Protein AF-A0AAP0L8D8-F1 (afdb_monomer)

Solvent-accessible surface area (backbone atoms only — not comparable to full-atom values): 9152 Å² total; per-residue (Å²): 104,20,65,44,77,58,98,81,60,57,91,77,81,77,56,68,76,54,59,73,67,47,58,79,41,67,79,49,91,89,56,55,64,49,60,47,52,54,52,41,50,57,63,54,66,74,58,81,68,93,60,68,53,74,54,59,51,51,52,69,52,47,64,68,25,35,30,76,73,48,41,55,52,51,72,73,45,58,70,53,70,27,75,48,51,65,53,50,55,51,55,50,42,65,69,66,56,36,74,65,56,49,50,52,44,42,51,50,55,66,66,51,67,76,50,99,91,45,50,75,67,55,40,50,55,51,48,54,47,47,48,65,59,35,80,86,59,82,70,52,74,67,54,58,52,55,42,51,57,81,81,110

Secondary structure (DSSP, 8-state):
--B---TT-------HHHHTTSPPB---TT--HHHHHHHHHHHHHT---SSS-HHHHHHHHHHHHB-THHHHHHHHSPTT-B-SHHHHHHHHHHHHS-HHHHHHHHHHHHT----TT--HHHHHHHHHHHHHH-GGG---HHHHHHHHHTT-

Radius of gyration: 18.48 Å; Cα contacts (8 Å, |Δi|>4): 140; chains: 1; bounding box: 46×31×54 Å

InterPro domains:
  IPR005162 Retrotransposon-derived protein PEG10, N-terminal capsid-l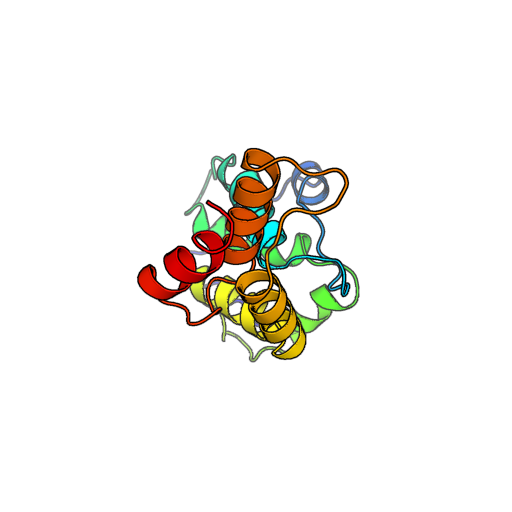ike domain [PF03732] (60-144)

Mean predicted aligned error: 6.06 Å

Organism: NCBI:txid152367

Foldseek 3Di:
DQEDDPDQLDPDDDDPVLLVVQAADELDPPDQLLVSVVSRLVSLVPDDDPGDDSFSVSVVSVLSNYDDVRNVVSVVHDHPNHHTSVSVSVVSCPVRVDPVVLVVLLCCLQQQDADPPGDLVRSVVVNVVSCSSHVVNPDDPVSSVVSSVVHD

Structure (mmCIF, N/CA/C/O backbone):
data_AF-A0AAP0L8D8-F1
#
_entry.id   AF-A0AAP0L8D8-F1
#
loop_
_atom_site.group_PDB
_atom_site.id
_atom_site.type_symbol
_atom_site.label_atom_id
_atom_site.label_alt_id
_atom_site.label_comp_id
_atom_site.label_asym_id
_atom_site.label_entity_id
_atom_site.label_seq_id
_atom_site.pdbx_PDB_ins_code
_atom_site.Cartn_x
_atom_site.Cartn_y
_atom_site.Cartn_z
_atom_site.occupancy
_atom_site.B_iso_or_equiv
_atom_site.auth_seq_id
_atom_site.auth_comp_id
_atom_site.auth_asym_id
_atom_site.auth_atom_id
_atom_site.pdbx_PDB_model_num
ATOM 1 N N . MET A 1 1 ? -15.969 -10.857 13.676 1.00 79.62 1 MET A N 1
ATOM 2 C CA . MET A 1 1 ? -15.405 -9.852 12.741 1.00 79.62 1 MET A CA 1
ATOM 3 C C . MET A 1 1 ? -13.897 -9.840 12.946 1.00 79.62 1 MET A C 1
ATOM 5 O O . MET A 1 1 ? -13.482 -10.041 14.077 1.00 79.62 1 MET A O 1
ATOM 9 N N . CYS A 1 2 ? -13.087 -9.682 11.895 1.00 86.25 2 CYS A N 1
ATOM 10 C CA . CYS A 1 2 ? -11.620 -9.740 12.009 1.00 86.25 2 CYS A CA 1
ATOM 11 C C . CYS A 1 2 ? -11.002 -8.516 12.701 1.00 86.25 2 CYS A C 1
ATOM 13 O O . CYS A 1 2 ? -9.936 -8.613 13.300 1.00 86.25 2 CYS A O 1
ATOM 15 N N . ILE A 1 3 ? -11.686 -7.369 12.638 1.00 85.62 3 ILE A N 1
ATOM 16 C CA . ILE A 1 3 ? -11.276 -6.146 13.325 1.00 85.62 3 ILE A CA 1
ATOM 17 C C . ILE A 1 3 ? -11.755 -6.199 14.772 1.00 85.62 3 ILE A C 1
ATOM 19 O O . ILE A 1 3 ? -12.964 -6.187 15.023 1.00 85.62 3 ILE A O 1
ATOM 23 N N . ALA A 1 4 ? -10.806 -6.183 15.703 1.00 83.94 4 ALA A N 1
ATOM 24 C CA . ALA A 1 4 ? -11.085 -6.051 17.120 1.00 83.94 4 ALA A CA 1
ATOM 25 C C . ALA A 1 4 ? -11.317 -4.575 17.470 1.00 83.94 4 ALA A C 1
ATOM 27 O O . ALA A 1 4 ? -10.421 -3.733 17.360 1.00 83.94 4 ALA A O 1
ATOM 28 N N . TYR A 1 5 ? -12.521 -4.254 17.934 1.00 76.81 5 TYR A N 1
ATOM 29 C CA . TYR A 1 5 ? -12.823 -2.957 18.532 1.00 76.81 5 TYR A CA 1
ATOM 30 C C . TYR A 1 5 ? -12.689 -3.089 20.051 1.00 76.81 5 TYR A C 1
ATOM 32 O O . TYR A 1 5 ? -13.619 -3.523 20.725 1.00 76.81 5 TYR A O 1
ATOM 40 N N . SER A 1 6 ? -11.511 -2.774 20.594 1.00 66.81 6 SER A N 1
ATOM 41 C CA . SER A 1 6 ? -11.270 -2.818 22.041 1.00 66.81 6 SER A CA 1
ATOM 42 C C . SER A 1 6 ? -12.153 -1.821 22.808 1.00 66.81 6 SER A C 1
ATOM 44 O O . SER A 1 6 ? -12.669 -0.849 22.245 1.00 66.81 6 SER A O 1
ATOM 46 N N . ASN A 1 7 ? -12.315 -2.038 24.120 1.00 52.12 7 ASN A N 1
ATOM 47 C CA . ASN A 1 7 ? -12.972 -1.079 25.012 1.00 52.12 7 ASN A CA 1
ATOM 48 C C . ASN A 1 7 ? -12.255 0.281 24.918 1.00 52.12 7 ASN A C 1
ATOM 50 O O . ASN A 1 7 ? -11.097 0.401 25.308 1.00 52.12 7 ASN A O 1
ATOM 54 N N . GLY A 1 8 ? -12.935 1.288 24.362 1.00 57.19 8 GLY A N 1
ATOM 55 C CA . GLY A 1 8 ? -12.352 2.594 24.027 1.00 57.19 8 GLY A CA 1
ATOM 56 C C . GLY A 1 8 ? -12.410 2.949 22.538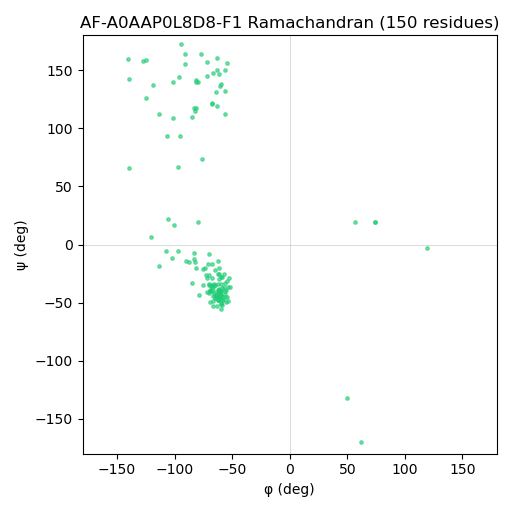 1.00 57.19 8 GLY A C 1
ATOM 57 O O . GLY A 1 8 ? -12.024 4.056 22.166 1.00 57.19 8 GLY A O 1
ATOM 58 N N . PHE A 1 9 ? -12.910 2.055 21.678 1.00 63.09 9 PHE A N 1
ATOM 59 C CA . PHE A 1 9 ? -13.196 2.402 20.289 1.00 63.09 9 PHE A CA 1
ATOM 60 C C . PHE A 1 9 ? -14.369 3.400 20.223 1.00 63.09 9 PHE A C 1
ATOM 62 O O . PHE A 1 9 ? -15.463 3.084 20.702 1.00 63.09 9 PHE A O 1
ATOM 69 N N . PRO A 1 10 ? -14.186 4.595 19.639 1.00 64.56 10 PRO A N 1
ATOM 70 C CA . PRO A 1 10 ? -15.230 5.612 19.649 1.00 64.56 10 PRO A CA 1
ATOM 71 C C . PRO A 1 10 ? -16.498 5.190 18.913 1.00 64.56 10 PRO A C 1
ATOM 73 O O . PRO A 1 10 ? -16.461 4.484 17.892 1.00 64.56 10 PRO A O 1
ATOM 76 N N . LYS A 1 11 ? -17.639 5.724 19.358 1.00 65.56 11 LYS A N 1
ATOM 77 C CA . LYS A 1 11 ? -18.894 5.637 18.606 1.00 65.56 11 LYS A CA 1
ATOM 78 C C . LYS A 1 11 ? -18.862 6.639 17.453 1.00 65.56 11 LYS A C 1
ATOM 80 O O . LYS A 1 11 ? -19.524 7.666 17.456 1.00 65.56 11 LYS A O 1
ATOM 85 N N . PHE A 1 12 ? -18.085 6.320 16.421 1.00 66.88 12 PHE A N 1
ATOM 86 C CA . PHE A 1 12 ? -18.089 7.108 15.193 1.00 66.88 12 PHE A CA 1
ATOM 87 C C . PHE A 1 12 ? -19.428 6.966 14.469 1.00 66.88 12 PHE A C 1
ATOM 89 O O . PHE A 1 12 ? -19.767 5.855 14.045 1.00 66.88 12 PHE A O 1
ATOM 96 N N . GLU A 1 13 ? -20.119 8.081 14.253 1.00 66.62 13 GLU A N 1
ATOM 97 C CA . GLU A 1 13 ? -21.180 8.192 13.254 1.00 66.62 13 GLU A CA 1
ATOM 98 C C . GLU A 1 13 ? -20.564 8.515 11.890 1.00 66.62 13 GLU A C 1
ATOM 100 O O . GLU A 1 13 ? -20.047 9.611 11.649 1.00 66.62 13 GLU A O 1
ATOM 105 N N . LEU A 1 14 ? -20.604 7.545 10.978 1.00 69.88 14 LEU A N 1
ATOM 106 C CA . LEU A 1 14 ? -20.194 7.760 9.596 1.00 69.88 14 LEU A CA 1
ATOM 107 C C . LEU A 1 14 ? -21.354 8.389 8.830 1.00 69.88 14 LEU A C 1
ATOM 109 O O . LEU A 1 14 ? -22.391 7.763 8.629 1.00 69.88 14 LEU A O 1
ATOM 113 N N . ARG A 1 15 ? -21.177 9.631 8.372 1.00 70.88 15 ARG A N 1
ATOM 114 C CA . ARG A 1 15 ? -22.137 10.261 7.457 1.00 70.88 15 ARG A CA 1
ATOM 115 C C . ARG A 1 15 ? -22.149 9.481 6.141 1.00 70.88 15 ARG A C 1
ATOM 117 O O . ARG A 1 15 ? -21.080 9.247 5.577 1.00 70.88 15 ARG A O 1
ATOM 124 N N . SER A 1 16 ? -23.326 9.126 5.618 1.00 69.06 16 SER A N 1
ATOM 125 C CA . SER A 1 16 ? -23.428 8.314 4.389 1.00 69.06 16 SER A CA 1
ATOM 126 C C . SER A 1 16 ? -22.666 8.935 3.208 1.00 69.06 16 SER A C 1
ATOM 128 O O . SER A 1 16 ? -21.922 8.236 2.521 1.00 69.06 16 SER A O 1
ATOM 130 N N . GLY A 1 17 ? -22.717 10.265 3.064 1.00 71.94 17 GLY A N 1
ATOM 131 C CA . GLY A 1 17 ? -21.980 11.010 2.035 1.00 71.94 17 GLY A CA 1
ATOM 132 C C . GLY A 1 17 ? -20.450 10.892 2.113 1.00 71.94 17 GLY A C 1
ATOM 133 O O . GLY A 1 17 ? -19.761 11.129 1.123 1.00 71.94 17 GLY A O 1
ATOM 134 N N . PHE A 1 18 ? -19.892 10.508 3.266 1.00 76.00 18 PHE A N 1
ATOM 135 C CA . PHE A 1 18 ? -18.463 10.221 3.387 1.00 76.00 18 PHE A CA 1
ATOM 136 C C . PHE A 1 18 ? -18.123 8.838 2.829 1.00 76.00 18 PHE A C 1
ATOM 138 O O . PHE A 1 18 ? -17.160 8.700 2.079 1.00 76.00 18 PHE A O 1
ATOM 145 N N . THR A 1 19 ? -18.939 7.827 3.141 1.00 76.56 19 THR A N 1
ATOM 146 C CA . THR A 1 19 ? -18.724 6.459 2.640 1.00 76.56 19 THR A CA 1
ATOM 147 C C . THR A 1 19 ? -18.814 6.384 1.116 1.00 76.56 19 THR A C 1
ATOM 149 O O . THR A 1 19 ? -18.027 5.671 0.501 1.00 76.56 19 THR A O 1
ATOM 152 N N . SER A 1 20 ? -19.678 7.191 0.489 1.00 80.06 20 SER A N 1
ATOM 153 C CA . SER A 1 20 ? -19.755 7.320 -0.973 1.00 80.06 20 SER A CA 1
ATOM 154 C C . SER A 1 20 ? -18.567 8.060 -1.595 1.00 80.06 20 SER A C 1
ATOM 156 O O . SER A 1 20 ? -18.371 7.994 -2.803 1.00 80.06 20 SER A O 1
ATOM 158 N N . ALA A 1 21 ? -17.791 8.795 -0.795 1.00 86.00 21 ALA A N 1
ATOM 159 C CA . ALA A 1 21 ? -16.647 9.573 -1.258 1.00 86.00 21 ALA A CA 1
ATOM 160 C C . ALA A 1 21 ? -15.305 8.838 -1.090 1.00 86.00 21 ALA A C 1
ATOM 162 O O . ALA A 1 21 ? -14.268 9.370 -1.507 1.00 86.00 21 ALA A O 1
ATOM 163 N N . LEU A 1 22 ? -15.305 7.664 -0.452 1.00 91.69 22 LEU A N 1
ATOM 164 C CA . LEU A 1 22 ? -14.135 6.796 -0.358 1.00 91.69 22 LEU A CA 1
ATOM 165 C C . LEU A 1 22 ? -13.769 6.255 -1.748 1.00 91.69 22 LEU A C 1
ATOM 167 O O . LEU A 1 22 ? -14.651 6.046 -2.582 1.00 91.69 22 LEU A O 1
ATOM 171 N N . PRO A 1 23 ? -12.474 6.020 -2.025 1.00 94.81 23 PRO A N 1
ATOM 172 C CA . PRO A 1 23 ? -12.113 5.237 -3.195 1.00 94.81 23 PRO A CA 1
ATOM 173 C C . PRO A 1 23 ? -12.692 3.827 -3.062 1.00 94.81 23 PRO A C 1
ATOM 175 O O . PRO A 1 23 ? -12.744 3.278 -1.964 1.00 94.81 23 PRO A O 1
ATOM 178 N N . ASN A 1 24 ? -13.072 3.242 -4.192 1.00 95.94 24 ASN A N 1
ATOM 179 C CA . ASN A 1 24 ? -13.484 1.848 -4.263 1.00 95.94 24 ASN A CA 1
ATOM 180 C C . ASN A 1 24 ? -12.300 0.984 -4.697 1.00 95.94 24 ASN A C 1
ATOM 182 O O . ASN A 1 24 ? -11.509 1.411 -5.542 1.00 95.94 24 ASN A O 1
ATOM 186 N N . PHE A 1 25 ? -12.219 -0.223 -4.151 1.00 96.75 25 PHE A N 1
ATOM 187 C CA . PHE A 1 25 ? -11.319 -1.273 -4.605 1.00 96.75 25 PHE A CA 1
ATOM 188 C C . PHE A 1 25 ? -12.127 -2.525 -4.924 1.00 96.75 25 PHE A C 1
ATOM 190 O O . PHE A 1 25 ? -12.895 -2.990 -4.083 1.00 96.75 25 PHE A O 1
ATOM 197 N N . TYR A 1 26 ? -11.966 -3.047 -6.137 1.00 95.25 26 TYR A N 1
ATOM 198 C CA . TYR A 1 26 ? -12.706 -4.211 -6.630 1.00 95.25 26 TYR A CA 1
ATOM 199 C C . TYR A 1 26 ? -11.835 -5.471 -6.730 1.00 95.25 26 TYR A C 1
ATOM 201 O O . TYR A 1 26 ? -12.350 -6.540 -7.044 1.00 95.25 26 TYR A O 1
ATOM 209 N N . GLY A 1 27 ? -10.526 -5.365 -6.477 1.00 92.50 27 GLY A N 1
ATOM 210 C CA . GLY A 1 27 ? -9.587 -6.486 -6.555 1.00 92.50 27 GLY A CA 1
ATOM 211 C C . GLY A 1 27 ? -9.245 -6.916 -7.980 1.00 92.50 27 GLY A C 1
ATOM 212 O O . GLY A 1 27 ? -8.766 -8.028 -8.182 1.00 92.50 27 GLY A O 1
ATOM 213 N N . LYS A 1 28 ? -9.476 -6.064 -8.984 1.00 91.31 28 LYS A N 1
ATOM 214 C CA . LYS A 1 28 ? -9.220 -6.397 -10.392 1.00 91.31 28 LYS A CA 1
ATOM 215 C C . LYS A 1 28 ? -7.718 -6.452 -10.695 1.00 91.31 28 LYS A C 1
ATOM 217 O O . LYS A 1 28 ? -6.888 -5.812 -10.040 1.00 91.31 28 LYS A O 1
ATOM 222 N N . ASP A 1 29 ? -7.348 -7.176 -11.749 1.00 86.25 29 ASP A N 1
ATOM 223 C CA . ASP A 1 29 ? -5.944 -7.314 -12.167 1.00 86.25 29 ASP A CA 1
ATOM 224 C C . ASP A 1 29 ? -5.283 -5.976 -12.519 1.00 86.25 29 ASP A C 1
ATOM 226 O O . ASP A 1 29 ? -4.102 -5.775 -12.239 1.00 86.25 29 ASP A O 1
ATOM 230 N N . ASN A 1 30 ? -6.055 -5.048 -13.087 1.00 88.44 30 ASN A N 1
ATOM 231 C CA . ASN A 1 30 ? -5.602 -3.710 -13.459 1.00 88.44 30 ASN A CA 1
ATOM 232 C C . ASN A 1 30 ? -5.619 -2.702 -12.298 1.00 88.44 30 ASN A C 1
ATOM 234 O O . ASN A 1 30 ? -5.154 -1.573 -12.469 1.00 88.44 30 ASN A O 1
ATOM 238 N N . GLU A 1 31 ? -6.161 -3.071 -11.137 1.00 92.62 31 GLU A N 1
ATOM 239 C CA . GLU A 1 31 ? -6.106 -2.231 -9.950 1.00 92.62 31 GLU A CA 1
ATOM 240 C C . GLU A 1 31 ? -4.763 -2.384 -9.238 1.00 92.62 31 GLU A C 1
ATOM 242 O O . GLU A 1 31 ? -4.205 -3.478 -9.104 1.00 92.62 31 GLU A O 1
ATOM 247 N N . ASP A 1 32 ? -4.266 -1.246 -8.766 1.00 92.62 32 ASP A N 1
ATOM 248 C CA . ASP A 1 32 ? -3.021 -1.117 -8.023 1.00 92.62 32 ASP A CA 1
ATOM 249 C C . ASP A 1 32 ? -3.350 -0.980 -6.524 1.00 92.62 32 ASP A C 1
ATOM 251 O O . ASP A 1 32 ? -3.880 0.066 -6.113 1.00 92.62 32 ASP A O 1
ATOM 255 N N . PRO A 1 33 ? -3.063 -2.013 -5.705 1.00 94.56 33 PRO A N 1
ATOM 256 C CA . PRO A 1 33 ? -3.361 -2.009 -4.274 1.00 94.56 33 PRO A CA 1
ATOM 257 C C . PRO A 1 33 ? -2.653 -0.873 -3.524 1.00 94.56 33 PRO A C 1
ATOM 259 O O . PRO A 1 33 ? -3.265 -0.204 -2.692 1.00 94.56 33 PRO A O 1
ATOM 262 N N . GLN A 1 34 ? -1.392 -0.580 -3.860 1.00 94.62 34 GLN A N 1
ATOM 263 C CA . GLN A 1 34 ? -0.616 0.491 -3.226 1.00 94.62 34 GLN A CA 1
ATOM 264 C C . GLN A 1 34 ? -1.205 1.868 -3.546 1.00 94.62 34 GLN A C 1
ATOM 266 O O . GLN A 1 34 ? -1.382 2.717 -2.666 1.00 94.62 34 GLN A O 1
ATOM 271 N N . LYS A 1 35 ? -1.574 2.098 -4.809 1.00 94.25 35 LYS A N 1
ATOM 272 C CA . LYS A 1 35 ? -2.241 3.334 -5.234 1.00 94.25 35 LYS A CA 1
ATOM 273 C C . LYS A 1 35 ? -3.596 3.504 -4.551 1.00 94.25 35 LYS A C 1
ATOM 275 O O . LYS A 1 35 ? -3.945 4.629 -4.183 1.00 94.25 35 LYS A O 1
ATOM 280 N N . PHE A 1 36 ? -4.355 2.421 -4.382 1.00 96.38 36 PHE A N 1
ATOM 281 C CA . PHE A 1 36 ? -5.598 2.441 -3.617 1.00 96.38 36 PHE A CA 1
ATOM 282 C C . PHE A 1 36 ? -5.348 2.867 -2.167 1.00 96.38 36 PHE A C 1
ATOM 284 O O . PHE A 1 36 ? -5.967 3.837 -1.728 1.00 96.38 36 PHE A O 1
ATOM 291 N N . LEU A 1 37 ? -4.394 2.242 -1.464 1.00 95.88 37 LEU A N 1
ATOM 292 C CA . LEU A 1 37 ? -4.069 2.593 -0.078 1.00 95.88 37 LEU A CA 1
ATOM 293 C C . LEU A 1 37 ? -3.690 4.069 0.075 1.00 95.88 37 LEU A C 1
ATOM 295 O O . LEU A 1 37 ? -4.184 4.740 0.982 1.00 95.88 37 LEU A O 1
ATOM 299 N N . LYS A 1 38 ? -2.886 4.618 -0.843 1.00 94.38 38 LYS A N 1
ATOM 300 C CA . LYS A 1 38 ? -2.522 6.045 -0.834 1.00 94.38 38 LYS A CA 1
ATOM 301 C C . LYS A 1 38 ? -3.739 6.957 -0.984 1.00 94.38 38 LYS A C 1
ATOM 303 O O . LYS A 1 38 ? -3.899 7.904 -0.214 1.00 94.38 38 LYS A O 1
ATOM 308 N N . LYS A 1 39 ? -4.622 6.669 -1.949 1.00 95.38 39 LYS A N 1
ATOM 309 C CA . LYS A 1 39 ? -5.869 7.430 -2.150 1.00 95.38 39 LYS A CA 1
ATOM 310 C C . LYS A 1 39 ? -6.785 7.335 -0.936 1.00 95.38 39 LYS A C 1
ATOM 312 O O . LYS A 1 39 ? -7.352 8.341 -0.515 1.00 95.38 39 LYS A O 1
ATOM 317 N N . TYR A 1 40 ? -6.909 6.135 -0.382 1.00 95.88 40 TYR A N 1
ATOM 318 C CA . TYR A 1 40 ? -7.706 5.853 0.798 1.00 95.88 40 TYR A CA 1
ATOM 319 C C . TYR A 1 40 ? -7.220 6.676 1.993 1.00 95.88 40 TYR A C 1
ATOM 321 O O . TYR A 1 40 ? -7.976 7.468 2.554 1.00 95.88 40 TYR A O 1
ATOM 329 N N . GLN A 1 41 ? -5.933 6.569 2.327 1.00 94.25 41 GLN A N 1
ATOM 330 C CA . GLN A 1 41 ? -5.334 7.306 3.434 1.00 94.25 41 GLN A CA 1
ATOM 331 C C . GLN A 1 41 ? -5.461 8.816 3.241 1.00 94.25 41 GLN A C 1
ATOM 333 O O . GLN A 1 41 ? -5.843 9.504 4.182 1.00 94.25 41 GLN A O 1
ATOM 338 N N . HIS A 1 42 ? -5.206 9.331 2.034 1.00 93.00 42 HIS A N 1
ATOM 339 C CA . HIS A 1 42 ? -5.369 10.752 1.727 1.00 93.00 42 HIS A CA 1
ATOM 340 C C . HIS A 1 42 ? -6.809 11.227 1.963 1.00 93.00 42 HIS A C 1
ATOM 342 O O . HIS A 1 42 ? -7.021 12.257 2.601 1.00 93.00 42 HIS A O 1
ATOM 348 N N . LYS A 1 43 ? -7.804 10.452 1.510 1.00 91.25 43 LYS A N 1
ATOM 349 C CA . LYS A 1 43 ? -9.220 10.791 1.682 1.00 91.25 43 LYS A CA 1
ATOM 350 C C . LYS A 1 43 ? -9.626 10.825 3.154 1.00 91.25 43 LYS A C 1
ATOM 352 O O . LYS A 1 43 ? -10.325 11.746 3.569 1.00 91.25 43 LYS A O 1
ATOM 357 N N . VAL A 1 44 ? -9.191 9.836 3.932 1.00 90.88 44 VAL A N 1
ATOM 358 C CA . VAL A 1 44 ? -9.544 9.733 5.353 1.00 90.88 44 VAL A CA 1
ATOM 359 C C . VAL A 1 44 ? -8.764 10.744 6.196 1.00 90.88 44 VAL A C 1
ATOM 361 O O . VAL A 1 44 ? -9.338 11.308 7.115 1.00 90.88 44 VAL A O 1
ATOM 364 N N . ASN A 1 45 ? -7.508 11.060 5.860 1.00 90.06 45 ASN A N 1
ATOM 365 C CA . ASN A 1 45 ? -6.690 12.053 6.576 1.00 90.06 45 ASN A CA 1
ATOM 366 C C . ASN A 1 45 ? -7.326 13.450 6.638 1.00 90.06 45 ASN A C 1
ATOM 368 O O . ASN A 1 45 ? -7.028 14.208 7.554 1.00 90.06 45 ASN A O 1
ATOM 372 N N . GLY A 1 46 ? -8.198 13.798 5.687 1.00 82.56 46 GLY A N 1
ATOM 373 C CA . GLY A 1 46 ? -8.949 15.056 5.720 1.00 82.56 46 GLY A CA 1
ATOM 374 C C . GLY A 1 46 ? -10.028 15.116 6.809 1.00 82.56 46 GLY A C 1
ATOM 375 O O . GLY A 1 46 ? -10.633 16.168 7.016 1.00 82.56 46 GLY A O 1
ATOM 376 N N . MET A 1 47 ? -10.300 14.009 7.503 1.00 81.00 47 MET A N 1
ATOM 377 C CA . MET A 1 47 ? -11.281 13.960 8.579 1.00 81.00 47 MET A CA 1
ATOM 378 C C . MET A 1 47 ? -10.710 14.512 9.882 1.00 81.00 47 MET A C 1
ATOM 380 O O . MET A 1 47 ? -9.595 14.192 10.287 1.00 81.00 47 MET A O 1
ATOM 384 N N . LYS A 1 48 ? -11.543 15.270 10.594 1.00 80.81 48 LYS A N 1
ATOM 385 C CA . LYS A 1 48 ? -11.319 15.638 11.993 1.00 80.81 48 LYS A CA 1
ATOM 386 C C . LYS A 1 48 ? -12.293 14.830 12.853 1.00 80.81 48 LYS A C 1
ATOM 388 O O . LYS A 1 48 ? -13.456 15.231 12.957 1.00 80.81 48 LYS A O 1
ATOM 393 N N . PRO A 1 49 ? -11.888 13.658 13.377 1.00 78.88 49 PRO A N 1
ATOM 394 C CA . PRO A 1 49 ? -12.761 12.881 14.245 1.00 78.88 49 PRO A CA 1
ATOM 395 C C . PRO A 1 49 ? -13.132 13.693 15.485 1.00 78.88 49 PRO A C 1
ATOM 397 O O . PRO A 1 49 ? -12.284 14.354 16.076 1.00 78.88 49 PRO A O 1
ATOM 400 N N . LYS A 1 50 ? -14.412 13.642 15.869 1.00 79.88 50 LYS A N 1
ATOM 401 C CA . LYS A 1 50 ? -14.882 14.224 17.135 1.00 79.88 50 LYS A CA 1
ATOM 402 C C . LYS A 1 50 ? -14.413 13.412 18.344 1.00 79.88 50 LYS A C 1
ATOM 404 O O . LYS A 1 50 ? -14.241 13.970 19.417 1.00 79.88 50 LYS A O 1
ATOM 409 N N . GLU A 1 51 ? -14.212 12.110 18.150 1.00 81.19 51 GLU A N 1
ATOM 410 C CA . GLU A 1 51 ? -13.796 11.166 19.182 1.00 81.19 51 GLU A CA 1
ATOM 411 C C . GLU A 1 51 ? -12.762 10.185 18.609 1.00 81.19 51 GLU A C 1
ATOM 413 O O . GLU A 1 51 ? -12.890 9.766 17.462 1.00 81.19 51 GLU A O 1
ATOM 418 N N . GLY A 1 52 ? -11.762 9.817 19.415 1.00 83.00 52 GLY A N 1
ATOM 419 C CA . GLY A 1 52 ? -10.646 8.914 19.089 1.00 83.00 52 GLY A CA 1
ATOM 420 C C . GLY A 1 52 ? -9.711 9.356 17.967 1.00 83.00 52 GLY A C 1
ATOM 421 O O . GLY A 1 52 ? -9.703 10.506 17.531 1.00 83.00 52 GLY A O 1
ATOM 422 N N . THR A 1 53 ? -8.846 8.433 17.546 1.00 88.31 53 THR A N 1
ATOM 423 C CA . THR A 1 53 ? -7.722 8.736 16.654 1.00 88.31 53 THR A CA 1
ATOM 424 C C . THR A 1 53 ? -8.095 8.578 15.184 1.00 88.31 53 THR A C 1
ATOM 426 O O . THR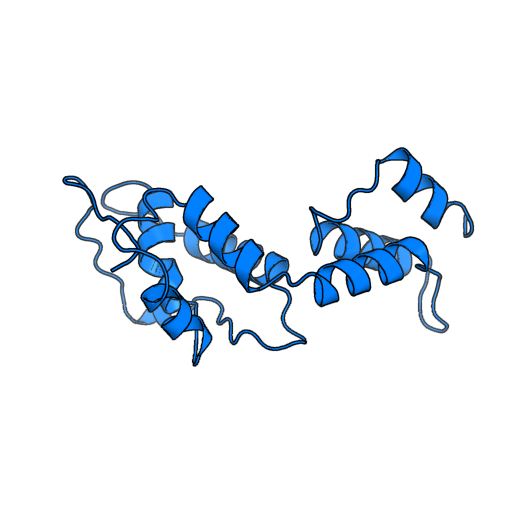 A 1 53 ? -8.973 7.799 14.805 1.00 88.31 53 THR A O 1
ATOM 429 N N . ILE A 1 54 ? -7.368 9.283 14.313 1.00 88.06 54 ILE A N 1
ATOM 430 C CA . ILE A 1 54 ? -7.520 9.129 12.862 1.00 88.06 54 ILE A CA 1
ATOM 431 C C . ILE A 1 54 ? -7.238 7.693 12.395 1.00 88.06 54 ILE A C 1
ATOM 433 O O . ILE A 1 54 ? -7.798 7.243 11.400 1.00 88.06 54 ILE A O 1
ATOM 437 N N . GLU A 1 55 ? -6.404 6.945 13.117 1.00 90.31 55 GLU A N 1
ATOM 438 C CA . GLU A 1 55 ? -6.118 5.542 12.813 1.00 90.31 55 GLU A CA 1
ATOM 439 C C . GLU A 1 55 ? -7.300 4.631 13.128 1.00 90.31 55 GLU A C 1
ATOM 441 O O . GLU A 1 55 ? -7.635 3.775 12.314 1.00 90.31 55 GLU A O 1
ATOM 446 N N . GLN A 1 56 ? -7.993 4.860 14.246 1.00 88.19 56 GLN A N 1
ATOM 447 C CA . GLN A 1 56 ? -9.231 4.148 14.568 1.00 88.19 56 GLN A CA 1
ATOM 448 C C . GLN A 1 56 ? -10.318 4.432 13.523 1.00 88.19 56 GLN A C 1
ATOM 450 O O . GLN A 1 56 ? -11.005 3.512 13.076 1.00 88.19 56 GLN A O 1
ATOM 455 N N . VAL A 1 57 ? -10.429 5.683 13.055 1.00 88.94 57 VAL A N 1
ATOM 456 C CA . VAL A 1 57 ? -11.315 6.030 11.931 1.00 88.94 57 VAL A CA 1
ATOM 457 C C . VAL A 1 57 ? -10.929 5.240 10.687 1.00 88.94 57 VAL A C 1
ATOM 459 O O . VAL A 1 57 ? -11.782 4.575 10.104 1.00 88.94 57 VAL A O 1
ATOM 462 N N . LYS A 1 58 ? -9.650 5.274 10.291 1.00 91.81 58 LYS A N 1
ATOM 463 C CA . LYS A 1 58 ? -9.141 4.520 9.138 1.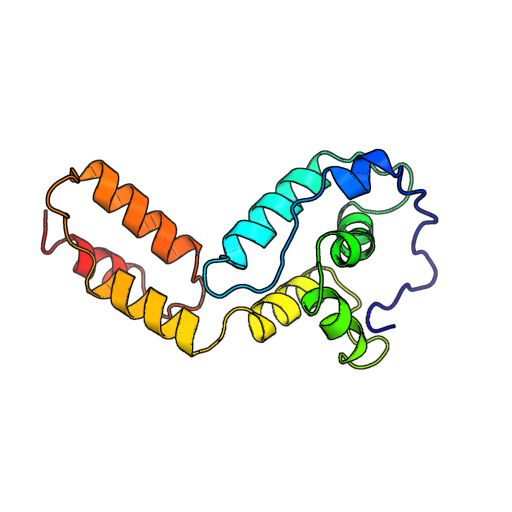00 91.81 58 LYS A CA 1
ATOM 464 C C . LYS A 1 58 ? -9.394 3.026 9.281 1.00 91.81 58 LYS A C 1
ATOM 466 O O . LYS A 1 58 ? -9.687 2.378 8.291 1.00 91.81 58 LYS A O 1
ATOM 471 N N . LEU A 1 59 ? -9.310 2.452 10.469 1.00 92.12 59 LEU A N 1
ATOM 472 C CA . LEU A 1 59 ? -9.592 1.034 10.627 1.00 92.12 59 LEU A CA 1
ATOM 473 C C . LEU A 1 59 ? -11.090 0.743 10.432 1.00 92.12 59 LEU A C 1
ATOM 475 O O . LEU A 1 59 ? -11.458 -0.194 9.729 1.00 92.12 59 LEU A O 1
ATOM 479 N N . LYS A 1 60 ? -11.965 1.596 10.979 1.00 88.62 60 LYS A N 1
ATOM 480 C CA . LYS A 1 60 ? -13.425 1.444 10.884 1.00 88.62 60 LYS A CA 1
ATOM 481 C C . LYS A 1 60 ? -13.984 1.685 9.485 1.00 88.62 60 LYS A C 1
ATOM 483 O O . LYS A 1 60 ? -14.963 1.044 9.115 1.00 88.62 60 LYS A O 1
ATOM 488 N N . VAL A 1 61 ? -13.411 2.615 8.719 1.00 90.62 61 VAL A N 1
ATOM 489 C CA . VAL A 1 61 ? -13.938 2.974 7.390 1.00 90.62 61 VAL A CA 1
ATOM 490 C C . VAL A 1 61 ? -13.353 2.140 6.252 1.00 90.62 61 VAL A C 1
ATOM 492 O O . VAL A 1 61 ? -13.938 2.117 5.172 1.00 90.62 61 VAL A O 1
ATOM 495 N N . PHE A 1 62 ? -12.256 1.413 6.489 1.00 93.69 62 PHE A N 1
ATOM 496 C CA . PHE A 1 62 ? -11.599 0.590 5.470 1.00 93.69 62 PHE A CA 1
ATOM 497 C C . PHE A 1 62 ? -12.542 -0.423 4.798 1.00 93.69 62 PHE A C 1
ATOM 499 O O . PHE A 1 62 ? -12.573 -0.453 3.567 1.00 93.69 62 PHE A O 1
ATOM 506 N N . PRO A 1 63 ? -13.391 -1.175 5.535 1.00 92.50 63 PRO A N 1
ATOM 507 C CA . PRO A 1 63 ? -14.305 -2.141 4.920 1.00 92.50 63 PRO A CA 1
ATOM 508 C C . PRO A 1 63 ? -15.278 -1.525 3.909 1.00 92.50 63 PRO A C 1
ATOM 510 O O . PRO A 1 63 ? -15.683 -2.194 2.967 1.00 92.50 63 PRO A O 1
ATOM 513 N N . PHE A 1 64 ? -15.635 -0.245 4.064 1.00 91.94 64 PHE A N 1
ATOM 514 C CA . PHE A 1 64 ? -16.551 0.443 3.149 1.00 91.94 64 PHE A CA 1
ATOM 515 C C . PHE A 1 64 ? -15.899 0.810 1.810 1.00 91.94 64 PHE A C 1
ATOM 517 O O . PHE A 1 64 ? -16.616 1.039 0.832 1.00 91.94 64 PHE A O 1
ATOM 524 N N . ALA A 1 65 ? -14.566 0.878 1.761 1.00 95.00 65 ALA A N 1
ATOM 525 C CA . ALA A 1 65 ? -13.796 1.140 0.548 1.00 95.00 65 ALA A CA 1
ATOM 526 C C . ALA A 1 65 ? -13.608 -0.127 -0.312 1.00 95.00 65 ALA A C 1
ATOM 528 O O . ALA A 1 65 ? -13.361 -0.024 -1.513 1.00 95.00 65 ALA A O 1
ATOM 529 N N . LEU A 1 66 ? -13.759 -1.316 0.276 1.00 95.44 66 LEU A N 1
ATOM 530 C CA . LEU A 1 66 ? -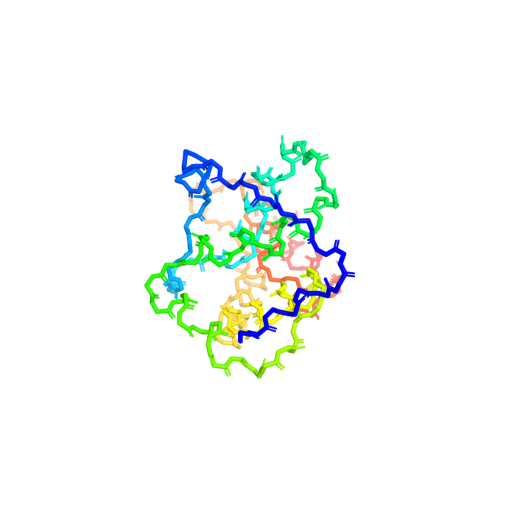13.740 -2.590 -0.443 1.00 95.44 66 LEU A CA 1
ATOM 531 C C . LEU A 1 66 ? -15.108 -2.865 -1.075 1.00 95.44 66 LEU A C 1
ATOM 533 O O . LEU A 1 66 ? -16.145 -2.549 -0.486 1.00 95.44 66 LEU A O 1
ATOM 537 N N . LYS A 1 67 ? -15.114 -3.429 -2.283 1.00 94.50 67 LYS A N 1
ATOM 538 C CA . LYS A 1 67 ? -16.321 -3.748 -3.057 1.00 94.50 67 LYS A CA 1
ATOM 539 C C . LYS A 1 67 ? -16.328 -5.196 -3.521 1.00 94.50 67 LYS A C 1
ATOM 541 O O . LYS A 1 67 ? -15.283 -5.840 -3.634 1.00 94.50 67 LYS A O 1
ATOM 546 N N . ASP A 1 68 ? -17.524 -5.685 -3.816 1.00 91.81 68 ASP A N 1
ATOM 547 C CA . ASP A 1 68 ? -17.770 -7.025 -4.342 1.00 91.81 68 ASP A CA 1
ATOM 548 C C . ASP A 1 68 ? -17.058 -8.104 -3.502 1.00 91.81 68 ASP A C 1
ATOM 550 O O . ASP A 1 68 ? -17.109 -8.094 -2.270 1.00 91.81 68 ASP A O 1
ATOM 554 N N . GLN A 1 69 ? -16.350 -9.025 -4.158 1.00 87.50 69 GLN A N 1
ATOM 555 C CA . GLN A 1 69 ? -15.651 -10.128 -3.504 1.00 87.50 69 GLN A CA 1
ATOM 556 C C . GLN A 1 69 ? -14.554 -9.660 -2.536 1.00 87.50 69 GLN A C 1
ATOM 558 O O . GLN A 1 69 ? -14.262 -10.369 -1.573 1.00 87.50 69 GLN A O 1
ATOM 563 N N . THR A 1 70 ? -13.985 -8.462 -2.723 1.00 92.38 70 THR A N 1
ATOM 564 C CA . THR A 1 70 ? -12.929 -7.970 -1.824 1.00 92.38 70 THR A CA 1
ATOM 565 C C . THR A 1 70 ? -13.440 -7.608 -0.440 1.00 92.38 70 THR A C 1
ATOM 567 O O . THR A 1 70 ? -12.701 -7.701 0.536 1.00 92.38 70 THR A O 1
ATOM 570 N N . GLN A 1 71 ? -14.720 -7.250 -0.324 1.00 91.31 71 GLN A N 1
ATOM 571 C CA . GLN A 1 71 ? -15.339 -7.027 0.975 1.00 91.31 71 GLN A CA 1
ATOM 572 C C . GLN A 1 71 ? -15.462 -8.345 1.753 1.00 91.31 71 GLN A C 1
ATOM 574 O O . GLN A 1 71 ? -15.262 -8.362 2.968 1.00 91.31 71 GLN A O 1
ATOM 579 N N . ASN A 1 72 ? -15.730 -9.452 1.050 1.00 90.69 72 ASN A N 1
ATOM 580 C CA . ASN A 1 72 ? -15.905 -10.763 1.672 1.00 90.69 72 ASN A CA 1
ATOM 581 C C . ASN A 1 72 ? -14.612 -11.314 2.280 1.00 90.69 72 ASN A C 1
ATOM 583 O O . ASN A 1 72 ? -14.670 -12.042 3.267 1.00 90.69 72 ASN A O 1
ATOM 587 N N . TRP A 1 73 ? -13.456 -10.932 1.732 1.00 92.94 73 TRP A N 1
ATOM 588 C CA . TRP A 1 73 ? -12.142 -11.324 2.246 1.00 92.94 73 TRP A CA 1
ATOM 589 C C . TRP A 1 73 ? -11.975 -11.031 3.745 1.00 92.94 73 TRP A C 1
ATOM 591 O O . TRP A 1 73 ? -11.433 -11.854 4.480 1.00 92.94 73 TRP A O 1
ATOM 601 N N . LEU A 1 74 ? -12.541 -9.924 4.239 1.00 90.88 74 LEU A N 1
ATOM 602 C CA . LEU A 1 74 ? -12.493 -9.578 5.663 1.00 90.88 74 LEU A CA 1
ATOM 603 C C . LEU A 1 74 ? -13.176 -10.617 6.568 1.00 90.88 74 LEU A C 1
ATOM 605 O O . LEU A 1 74 ? -12.828 -10.708 7.743 1.00 90.88 74 LEU A O 1
ATOM 609 N N . PHE A 1 75 ? -14.134 -11.393 6.053 1.00 89.88 75 PHE A N 1
ATOM 610 C CA . PHE A 1 75 ? -14.796 -12.463 6.807 1.00 89.88 75 PHE A CA 1
ATOM 611 C C . PHE A 1 75 ? -13.995 -13.768 6.836 1.00 89.88 75 PHE A C 1
ATOM 613 O O . PHE A 1 75 ? -14.295 -14.626 7.662 1.00 89.88 75 PHE A O 1
ATOM 620 N N . TYR A 1 76 ? -12.993 -13.923 5.967 1.00 91.12 76 TYR A N 1
ATOM 621 C CA . TYR A 1 76 ? -12.113 -15.096 5.947 1.00 91.12 76 TYR A CA 1
ATOM 622 C C . TYR A 1 76 ? -10.905 -14.951 6.873 1.00 91.12 76 TYR A C 1
ATOM 624 O O . TYR A 1 76 ? -10.250 -15.940 7.192 1.00 91.12 76 TYR A O 1
ATOM 632 N N . LEU A 1 77 ? -10.617 -13.730 7.322 1.00 92.12 77 LEU A N 1
ATOM 633 C CA . LEU A 1 77 ? -9.579 -13.486 8.312 1.00 92.12 77 LEU A CA 1
ATOM 634 C C . LEU A 1 77 ? -10.024 -13.983 9.699 1.00 92.12 77 LEU A C 1
ATOM 636 O O . LEU A 1 77 ? -11.209 -13.863 10.036 1.00 92.12 77 LEU A O 1
ATOM 640 N N . PRO A 1 78 ? -9.096 -14.505 10.527 1.00 93.12 78 PRO A N 1
ATOM 641 C CA . PRO A 1 78 ? -9.428 -14.957 11.869 1.00 93.12 78 PRO A CA 1
ATOM 642 C C . PRO A 1 78 ? -10.078 -13.847 12.697 1.00 93.12 78 PRO A C 1
ATOM 644 O O . PRO A 1 78 ? -9.822 -12.654 12.517 1.00 93.12 78 PRO A O 1
ATOM 647 N N . GLN A 1 79 ? -10.945 -14.243 13.623 1.00 91.38 79 GLN A N 1
ATOM 648 C CA . GLN A 1 79 ? -11.587 -13.288 14.512 1.00 91.38 79 GLN A CA 1
ATOM 649 C C . GLN A 1 79 ? -10.535 -12.530 15.340 1.00 91.38 79 GLN A C 1
ATOM 651 O O . GLN A 1 79 ? -9.577 -13.130 15.821 1.00 91.38 79 GLN A O 1
ATOM 656 N N . ASP A 1 80 ? -10.740 -11.217 15.495 1.00 90.06 80 ASP A N 1
ATOM 657 C CA . ASP A 1 80 ? -9.895 -10.324 16.298 1.00 90.06 80 ASP A CA 1
ATOM 658 C C . ASP A 1 80 ? -8.401 -10.309 15.892 1.00 90.06 80 ASP A C 1
ATOM 660 O O . ASP A 1 80 ? -7.544 -9.864 16.655 1.00 90.06 80 ASP A O 1
ATOM 664 N N . SER A 1 81 ? -8.077 -10.752 14.668 1.00 92.38 81 SER A N 1
ATOM 665 C CA . SER A 1 81 ? -6.704 -10.806 14.150 1.00 92.38 81 SER A CA 1
ATOM 666 C C . SER A 1 81 ? -6.126 -9.437 13.791 1.00 92.38 81 SER A C 1
ATOM 668 O O . SER A 1 81 ? -4.910 -9.293 13.682 1.00 92.38 81 SER A O 1
ATOM 670 N N . ILE A 1 82 ? -6.980 -8.436 13.569 1.00 93.75 82 ILE A N 1
ATOM 671 C CA . ILE A 1 82 ? -6.580 -7.073 13.223 1.00 93.75 82 ILE A CA 1
ATOM 672 C C . ILE A 1 82 ? -6.957 -6.141 14.372 1.00 93.75 82 ILE A C 1
ATOM 674 O O . ILE A 1 82 ? -8.133 -5.860 14.608 1.00 93.75 82 ILE A O 1
ATOM 678 N N . THR A 1 83 ? -5.946 -5.606 15.053 1.00 91.12 83 THR A N 1
ATOM 679 C CA . THR A 1 83 ? -6.100 -4.645 16.157 1.00 91.12 83 THR A CA 1
ATOM 680 C C . THR A 1 83 ? -5.550 -3.260 15.809 1.00 91.12 83 THR A C 1
ATOM 682 O O . THR A 1 83 ? -5.924 -2.268 16.434 1.00 91.12 83 THR A O 1
ATOM 685 N N . THR A 1 84 ? -4.698 -3.165 14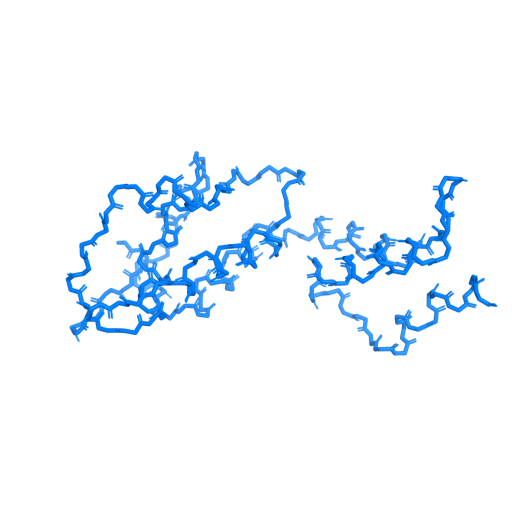.784 1.00 92.44 84 THR A N 1
ATOM 686 C CA . THR A 1 84 ? -4.055 -1.918 14.347 1.00 92.44 84 THR A CA 1
ATOM 687 C C . THR A 1 84 ? -4.309 -1.628 12.871 1.00 92.44 84 THR A C 1
ATOM 689 O O . THR A 1 84 ? -4.594 -2.524 12.073 1.00 92.44 84 THR A O 1
ATOM 692 N N . LEU A 1 85 ? -4.162 -0.357 12.481 1.00 93.31 85 LEU A N 1
ATOM 693 C CA . LEU A 1 85 ? -4.203 0.020 11.070 1.00 93.31 85 LEU A CA 1
ATOM 694 C C . LEU A 1 85 ? -3.080 -0.657 10.276 1.00 93.31 85 LEU A C 1
ATOM 696 O O . LEU A 1 85 ? -3.334 -1.123 9.173 1.00 93.31 85 LEU A O 1
ATOM 700 N N . THR A 1 86 ? -1.869 -0.738 10.830 1.00 94.19 86 THR A N 1
ATOM 701 C CA . THR A 1 86 ? -0.722 -1.379 10.171 1.00 94.19 86 THR A CA 1
ATOM 702 C C . THR A 1 86 ? -1.039 -2.817 9.769 1.00 94.19 86 THR A C 1
ATOM 704 O O . THR A 1 86 ? -0.923 -3.139 8.592 1.00 94.19 86 THR A O 1
ATOM 707 N N . GLN A 1 87 ? -1.579 -3.625 10.688 1.00 94.81 87 GLN A N 1
ATOM 708 C CA . GLN A 1 87 ? -1.986 -5.005 10.396 1.00 94.81 87 GLN A CA 1
ATOM 709 C C . GLN A 1 87 ? -3.042 -5.098 9.288 1.00 94.81 87 GLN A C 1
ATOM 711 O O . GLN A 1 87 ? -2.967 -5.984 8.444 1.00 94.81 87 GLN A O 1
ATOM 716 N N . MET A 1 88 ? -4.020 -4.182 9.259 1.00 95.44 88 MET A N 1
ATOM 717 C CA . MET A 1 88 ? -5.018 -4.142 8.180 1.00 95.44 88 MET A CA 1
ATOM 718 C C . MET A 1 88 ? -4.366 -3.878 6.818 1.00 95.44 88 MET A C 1
ATOM 720 O O . MET A 1 88 ? -4.716 -4.514 5.826 1.00 95.44 88 MET A O 1
ATOM 724 N N . LEU A 1 89 ? -3.435 -2.920 6.759 1.00 94.31 89 LEU A N 1
ATOM 725 C CA . LEU A 1 89 ? -2.755 -2.549 5.518 1.00 94.31 89 LEU A CA 1
ATOM 726 C C . LEU A 1 89 ? -1.813 -3.658 5.036 1.00 94.31 89 LEU A C 1
ATOM 728 O O . LEU A 1 89 ? -1.764 -3.916 3.837 1.00 94.31 89 LEU A O 1
ATOM 732 N N . GLU A 1 90 ? -1.102 -4.312 5.953 1.00 92.75 90 GLU A N 1
ATOM 733 C CA . GLU A 1 90 ? -0.239 -5.460 5.664 1.00 92.75 90 GLU A CA 1
ATOM 734 C C . GLU A 1 90 ? -1.056 -6.638 5.136 1.00 92.75 90 GLU A C 1
ATOM 736 O O . GLU A 1 90 ?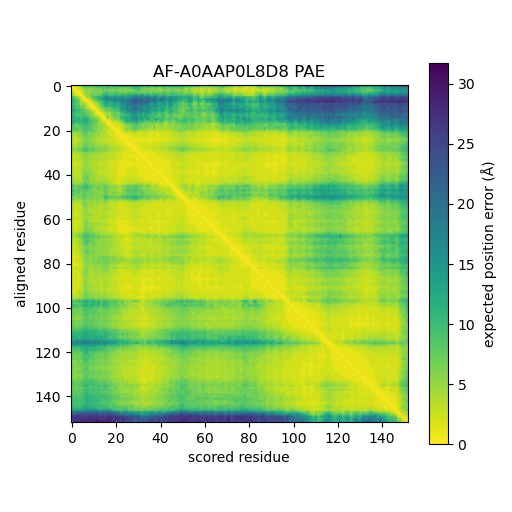 -0.814 -7.076 4.016 1.00 92.75 90 GLU A O 1
ATOM 741 N N . ALA A 1 91 ? -2.105 -7.055 5.855 1.00 93.44 91 ALA A N 1
ATOM 742 C CA . ALA A 1 91 ? -2.985 -8.136 5.414 1.00 93.44 91 ALA A CA 1
ATOM 743 C C . ALA A 1 91 ? -3.596 -7.851 4.031 1.00 93.44 91 ALA A C 1
ATOM 745 O O . ALA A 1 91 ? -3.679 -8.737 3.184 1.00 93.44 91 ALA A O 1
ATOM 746 N N . PHE A 1 92 ? -3.995 -6.600 3.775 1.00 94.88 92 PHE A N 1
ATOM 747 C CA . PHE A 1 92 ? -4.531 -6.198 2.476 1.00 94.88 92 PHE A CA 1
ATOM 748 C C . PHE A 1 92 ? -3.490 -6.325 1.361 1.00 94.88 92 PHE A C 1
ATOM 750 O O . PHE A 1 92 ? -3.804 -6.772 0.258 1.00 94.88 92 PHE A O 1
ATOM 757 N N . LEU A 1 93 ? -2.248 -5.917 1.614 1.00 93.12 93 LEU A N 1
ATOM 758 C CA . LEU A 1 93 ? -1.187 -6.055 0.625 1.00 93.12 93 LEU A CA 1
ATOM 759 C C . LEU A 1 93 ? -0.812 -7.520 0.412 1.00 93.12 93 LEU A C 1
ATOM 761 O O . LEU A 1 93 ? -0.629 -7.903 -0.737 1.00 93.12 93 LEU A O 1
ATOM 765 N N . ASP A 1 94 ? -0.769 -8.341 1.454 1.00 90.31 94 ASP A N 1
ATOM 766 C CA . ASP A 1 94 ? -0.486 -9.771 1.317 1.00 90.31 94 ASP A CA 1
ATOM 767 C C . ASP A 1 94 ? -1.539 -10.482 0.455 1.00 90.31 94 ASP A C 1
ATOM 769 O O . ASP A 1 94 ? -1.187 -11.282 -0.414 1.00 90.31 94 ASP A O 1
ATOM 773 N N . GLU A 1 95 ? -2.816 -10.128 0.617 1.00 91.88 95 GLU A N 1
ATOM 774 C CA . GLU A 1 95 ? -3.905 -10.671 -0.200 1.00 91.88 95 GLU A CA 1
ATOM 775 C C . GLU A 1 95 ? -3.840 -10.182 -1.659 1.00 91.88 95 GLU A C 1
ATOM 777 O O . GLU A 1 95 ? -3.918 -10.969 -2.605 1.00 91.88 95 GLU A O 1
ATOM 782 N N . TYR A 1 96 ? -3.703 -8.867 -1.873 1.00 91.62 96 TYR A N 1
ATOM 783 C CA . TYR A 1 96 ? -3.936 -8.264 -3.192 1.00 91.62 96 TYR A CA 1
ATOM 784 C C . TYR A 1 96 ? -2.664 -7.928 -3.986 1.00 91.62 96 TYR A C 1
ATOM 786 O O . TYR A 1 96 ? -2.752 -7.676 -5.195 1.00 91.62 96 TYR A O 1
ATOM 794 N N . MET A 1 97 ? -1.474 -7.965 -3.374 1.00 89.94 97 MET A N 1
ATOM 795 C CA . MET A 1 97 ? -0.171 -7.915 -4.059 1.00 89.94 97 MET A CA 1
ATOM 796 C C . MET A 1 97 ? 0.411 -9.316 -4.257 1.00 89.94 97 MET A C 1
ATOM 798 O O . MET A 1 97 ? 1.474 -9.664 -3.743 1.00 89.94 97 MET A O 1
ATOM 802 N N . SER A 1 98 ? -0.256 -10.107 -5.098 1.00 85.44 98 SER A N 1
ATOM 803 C CA . SER A 1 98 ? 0.187 -11.464 -5.428 1.00 85.44 98 SER A CA 1
ATOM 804 C C . SER A 1 98 ? 1.633 -11.530 -5.944 1.00 85.44 98 SER A C 1
ATOM 806 O O . SER A 1 98 ? 2.164 -10.591 -6.554 1.00 85.44 98 SER A O 1
ATOM 808 N N . ALA A 1 99 ? 2.266 -12.699 -5.801 1.00 85.69 99 ALA A N 1
ATOM 809 C CA . ALA A 1 99 ? 3.597 -12.967 -6.356 1.00 85.69 99 ALA A CA 1
ATOM 810 C C . ALA A 1 99 ? 3.673 -12.698 -7.873 1.00 85.69 99 ALA A C 1
ATOM 812 O O . ALA A 1 99 ? 4.709 -12.258 -8.384 1.00 85.69 99 ALA A O 1
ATOM 813 N N . ARG A 1 100 ? 2.560 -12.903 -8.595 1.00 86.44 100 ARG A N 1
ATOM 814 C CA . ARG A 1 100 ? 2.428 -12.584 -10.023 1.00 86.44 100 ARG A CA 1
ATOM 815 C C . ARG A 1 100 ? 2.496 -11.078 -10.276 1.00 86.44 100 ARG A C 1
ATOM 817 O O . ARG A 1 100 ? 3.271 -10.659 -11.137 1.00 86.44 100 ARG A O 1
ATOM 824 N N . LYS A 1 101 ? 1.736 -10.265 -9.529 1.00 89.88 101 LYS A N 1
ATOM 825 C CA . LYS A 1 101 ? 1.788 -8.794 -9.633 1.00 89.88 101 LYS A CA 1
ATOM 826 C C . LYS A 1 101 ? 3.178 -8.278 -9.265 1.00 89.88 101 LYS A C 1
ATOM 828 O O . LYS A 1 101 ? 3.781 -7.555 -10.052 1.00 89.88 101 LYS A O 1
ATOM 833 N N . THR A 1 102 ? 3.739 -8.748 -8.153 1.00 91.56 102 THR A N 1
ATOM 834 C CA . THR A 1 102 ? 5.102 -8.403 -7.716 1.00 91.56 102 THR A CA 1
ATOM 835 C C . THR A 1 102 ? 6.148 -8.740 -8.786 1.00 91.56 102 THR A C 1
ATOM 837 O O . THR A 1 102 ? 6.994 -7.913 -9.119 1.00 91.56 102 THR A O 1
ATOM 840 N N . SER A 1 103 ? 6.069 -9.921 -9.407 1.00 92.38 103 SER A N 1
ATOM 841 C CA . SER A 1 103 ? 6.990 -10.311 -10.487 1.00 92.38 103 SER A CA 1
ATOM 842 C C . SER A 1 103 ? 6.810 -9.476 -11.758 1.00 92.38 103 SER A C 1
ATOM 844 O O . SER A 1 103 ? 7.798 -9.133 -12.406 1.00 92.38 103 SER A O 1
ATOM 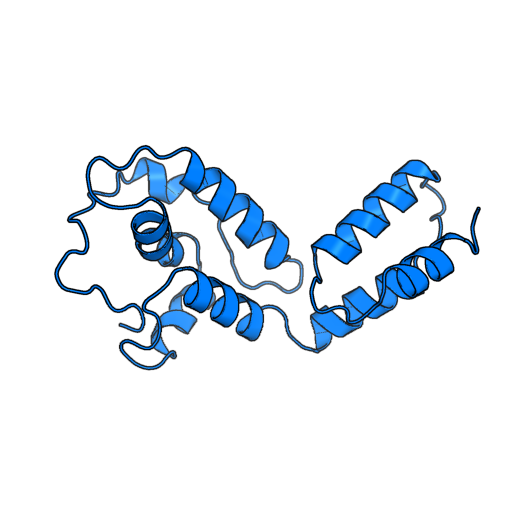846 N N . SER A 1 104 ? 5.572 -9.100 -12.092 1.00 93.00 104 SER A N 1
ATOM 847 C CA . SER A 1 104 ? 5.277 -8.170 -13.188 1.00 93.00 104 SER A CA 1
ATOM 848 C C . SER A 1 104 ? 5.902 -6.793 -12.949 1.00 93.00 104 SER A C 1
ATOM 850 O O . SER A 1 104 ? 6.560 -6.260 -13.844 1.00 93.00 104 SER A O 1
ATOM 852 N N . TYR A 1 105 ? 5.763 -6.234 -11.742 1.00 93.94 105 TYR A N 1
ATOM 853 C CA . TYR A 1 105 ? 6.395 -4.963 -11.380 1.00 93.94 105 TYR A CA 1
ATOM 854 C C . TYR A 1 105 ? 7.919 -5.052 -11.442 1.00 93.94 105 TYR A C 1
ATOM 856 O O . TYR A 1 105 ? 8.538 -4.217 -12.093 1.00 93.94 105 TYR A O 1
ATOM 864 N N . ARG A 1 106 ? 8.524 -6.097 -10.861 1.00 95.12 106 ARG A N 1
ATOM 865 C CA . ARG A 1 106 ? 9.975 -6.332 -10.945 1.00 95.12 106 ARG A CA 1
ATOM 866 C C . ARG A 1 106 ? 10.476 -6.345 -12.387 1.00 95.12 106 ARG A C 1
ATOM 868 O O . ARG A 1 106 ? 11.403 -5.616 -12.719 1.00 95.12 106 ARG A O 1
ATOM 875 N N . LYS A 1 107 ? 9.803 -7.092 -13.269 1.00 94.81 107 LYS A N 1
ATOM 876 C CA . LYS A 1 107 ? 10.143 -7.138 -14.698 1.00 94.81 107 LYS A CA 1
ATOM 877 C C . LYS A 1 107 ? 10.049 -5.759 -15.356 1.00 94.81 107 LYS A C 1
ATOM 879 O O . LYS A 1 107 ? 10.931 -5.398 -16.127 1.00 94.81 107 LYS A O 1
ATOM 884 N N . GLN A 1 108 ? 9.000 -4.993 -15.061 1.00 94.12 108 GLN A N 1
ATOM 885 C CA . GLN A 1 108 ? 8.826 -3.646 -15.609 1.00 94.12 108 GLN A CA 1
ATOM 886 C C . GLN A 1 108 ? 9.870 -2.652 -15.088 1.00 94.12 108 GLN A C 1
ATOM 888 O O . GLN A 1 108 ? 10.272 -1.779 -15.848 1.00 94.12 108 GLN A O 1
ATOM 893 N N . ILE A 1 109 ? 10.307 -2.786 -13.832 1.00 94.62 109 ILE A N 1
ATOM 894 C CA . ILE A 1 109 ? 11.388 -1.982 -13.246 1.00 94.62 109 ILE A CA 1
ATOM 895 C C . ILE A 1 109 ? 12.710 -2.314 -13.947 1.00 94.62 109 ILE A C 1
ATOM 897 O O . ILE A 1 109 ? 13.355 -1.420 -14.481 1.00 94.62 109 ILE A O 1
ATOM 901 N N . THR A 1 110 ? 13.090 -3.592 -14.021 1.00 94.31 110 THR A N 1
ATOM 902 C CA . THR A 1 110 ? 14.365 -4.008 -14.629 1.00 94.31 110 THR A CA 1
ATOM 903 C C . THR A 1 110 ? 14.439 -3.721 -16.130 1.00 94.31 110 THR A C 1
ATOM 905 O O . THR A 1 110 ? 15.507 -3.405 -16.637 1.00 94.31 110 THR A O 1
ATOM 908 N N . LEU A 1 111 ? 13.319 -3.832 -16.850 1.00 93.12 111 LEU A N 1
ATOM 909 C CA . LEU A 1 111 ? 13.252 -3.624 -18.302 1.00 93.12 111 LEU A CA 1
ATOM 910 C C . LEU A 1 111 ? 12.706 -2.239 -18.684 1.00 93.12 111 LEU A C 1
ATOM 912 O O . LEU A 1 111 ? 12.247 -2.048 -19.814 1.00 93.12 111 LEU A O 1
ATOM 916 N N . ALA A 1 112 ? 12.693 -1.287 -17.748 1.00 91.94 112 ALA A N 1
ATOM 917 C CA . ALA A 1 112 ? 12.231 0.064 -18.020 1.00 91.94 112 ALA A CA 1
ATOM 918 C C . ALA A 1 112 ? 13.136 0.722 -19.066 1.00 91.94 112 ALA A C 1
ATOM 920 O O . ALA A 1 112 ? 14.324 0.896 -18.844 1.00 91.94 112 ALA A O 1
ATOM 921 N N . LYS A 1 113 ? 12.549 1.104 -20.196 1.00 90.69 113 LYS A N 1
ATOM 922 C CA . LYS A 1 113 ? 13.196 1.852 -21.275 1.00 90.69 113 LYS A CA 1
ATOM 923 C C . LYS A 1 113 ? 12.232 2.888 -21.826 1.00 90.69 113 LYS A C 1
ATOM 925 O O . LYS A 1 113 ? 11.021 2.710 -21.647 1.00 90.69 113 LYS A O 1
ATOM 930 N N . ILE A 1 114 ? 12.760 3.911 -22.490 1.00 90.50 114 ILE A N 1
ATOM 931 C CA . ILE A 1 114 ? 11.955 4.898 -23.216 1.00 90.50 114 ILE A CA 1
ATOM 932 C C . ILE A 1 114 ? 11.069 4.162 -24.236 1.00 90.50 114 ILE A C 1
ATOM 934 O O . ILE A 1 114 ? 11.534 3.251 -24.927 1.00 90.50 114 ILE A O 1
ATOM 938 N N . LYS A 1 115 ? 9.779 4.503 -24.267 1.00 91.38 115 LYS A N 1
ATOM 939 C CA . LYS A 1 115 ? 8.826 4.056 -25.296 1.00 91.38 115 LYS A CA 1
ATOM 940 C C . LYS A 1 115 ? 8.792 5.051 -26.458 1.00 91.38 115 LYS A C 1
ATOM 942 O O . LYS A 1 115 ? 9.217 6.184 -26.286 1.00 91.38 115 LYS A O 1
ATOM 947 N N . ASP A 1 116 ? 8.239 4.637 -27.596 1.00 89.94 116 ASP A N 1
ATOM 948 C CA . ASP A 1 116 ? 8.241 5.430 -28.838 1.00 89.94 116 ASP A CA 1
ATOM 949 C C . ASP A 1 116 ? 7.670 6.855 -28.662 1.00 89.94 116 ASP A C 1
ATOM 951 O O . ASP A 1 116 ? 8.222 7.801 -29.214 1.00 89.94 116 ASP A O 1
ATOM 955 N N . ASP A 1 117 ? 6.642 7.014 -27.819 1.00 92.88 117 ASP A N 1
ATOM 956 C CA . ASP A 1 117 ? 5.982 8.298 -27.525 1.00 92.88 117 ASP A CA 1
ATOM 957 C C . ASP A 1 117 ? 6.340 8.877 -26.139 1.00 92.88 117 ASP A C 1
ATOM 959 O O . ASP A 1 117 ? 5.560 9.627 -25.556 1.00 92.88 117 ASP A O 1
ATOM 963 N N . GLU A 1 118 ? 7.468 8.478 -25.550 1.00 92.50 118 GLU A N 1
ATOM 964 C CA . GLU A 1 118 ? 7.863 8.877 -24.194 1.00 92.50 118 GLU A CA 1
ATOM 965 C C . GLU A 1 118 ? 9.187 9.650 -24.219 1.00 92.50 118 GLU A C 1
ATOM 967 O O . GLU A 1 118 ? 10.139 9.265 -24.893 1.00 92.50 118 GLU A O 1
ATOM 972 N N . ASN A 1 119 ? 9.290 10.734 -23.453 1.00 91.88 119 ASN A N 1
ATOM 973 C CA . ASN A 1 119 ? 10.567 11.400 -23.201 1.00 91.88 119 ASN A CA 1
ATOM 974 C C . ASN A 1 119 ? 11.222 10.905 -21.898 1.00 91.88 119 ASN A C 1
ATOM 976 O O . ASN A 1 119 ? 10.642 10.167 -21.102 1.00 91.88 119 ASN A O 1
ATOM 980 N N . LEU A 1 120 ? 12.460 11.330 -21.649 1.00 90.75 120 LEU A N 1
ATOM 981 C CA . LEU A 1 120 ? 13.227 10.894 -20.481 1.00 90.75 120 LEU A CA 1
ATOM 982 C C . LEU A 1 120 ? 12.552 11.224 -19.133 1.00 90.75 120 LEU A C 1
ATOM 984 O O . LEU A 1 120 ? 12.606 10.412 -18.208 1.00 90.75 120 LEU A O 1
ATOM 988 N N . ASN A 1 121 ? 11.902 12.385 -19.013 1.00 91.44 121 ASN A N 1
ATOM 989 C CA . ASN A 1 121 ? 11.202 12.766 -17.783 1.00 91.44 121 ASN A CA 1
ATOM 990 C C . ASN A 1 121 ? 9.977 11.875 -17.554 1.00 91.44 121 ASN A C 1
ATOM 992 O O . ASN A 1 121 ? 9.724 11.432 -16.436 1.00 91.44 121 ASN A O 1
ATOM 996 N N . GLU A 1 122 ? 9.247 11.549 -18.619 1.00 94.25 122 GLU A N 1
ATOM 997 C CA . GLU A 1 122 ? 8.092 10.654 -18.546 1.00 94.25 122 GLU A CA 1
ATOM 998 C C . GLU A 1 122 ? 8.501 9.217 -18.187 1.00 94.25 122 GLU A C 1
ATOM 1000 O O . GLU A 1 122 ? 7.841 8.585 -17.352 1.00 94.25 122 GLU A O 1
ATOM 1005 N N . LEU A 1 123 ? 9.631 8.732 -18.724 1.00 92.81 123 LEU A N 1
ATOM 1006 C CA . LEU A 1 123 ? 10.249 7.472 -18.303 1.00 92.81 123 LEU A CA 1
ATOM 1007 C C . LEU A 1 123 ? 10.581 7.503 -16.809 1.00 92.81 123 LEU A C 1
ATOM 1009 O O . LEU A 1 123 ? 10.254 6.550 -16.097 1.00 92.81 123 LEU A O 1
ATOM 1013 N N . TRP A 1 124 ? 11.216 8.574 -16.327 1.00 92.38 124 TRP A N 1
ATOM 1014 C CA . TRP A 1 124 ? 11.556 8.729 -14.912 1.00 92.38 124 TRP A CA 1
ATOM 1015 C C . TRP A 1 124 ? 10.303 8.686 -14.031 1.00 92.38 124 TRP A C 1
ATOM 1017 O O . TRP A 1 124 ? 10.235 7.888 -13.094 1.00 92.38 124 TRP A O 1
ATOM 1027 N N . ASP A 1 125 ? 9.261 9.438 -14.382 1.00 94.12 125 ASP A N 1
ATOM 1028 C CA . ASP A 1 125 ? 7.985 9.432 -13.664 1.00 94.12 125 ASP A CA 1
ATOM 1029 C C . ASP A 1 125 ? 7.313 8.057 -13.693 1.00 94.12 125 ASP A C 1
ATOM 1031 O O . ASP A 1 125 ? 6.704 7.614 -12.713 1.00 94.12 125 ASP A O 1
ATOM 1035 N N . ARG A 1 126 ? 7.380 7.341 -14.819 1.00 94.31 126 ARG A N 1
ATOM 1036 C CA . ARG A 1 126 ? 6.883 5.963 -14.909 1.00 94.31 126 ARG A CA 1
ATOM 1037 C C . ARG A 1 126 ? 7.696 5.016 -14.031 1.00 94.31 126 ARG A C 1
ATOM 1039 O O . ARG A 1 126 ? 7.100 4.184 -13.352 1.00 94.31 126 ARG A O 1
ATOM 1046 N N . PHE A 1 127 ? 9.016 5.149 -13.998 1.00 94.31 127 PHE A N 1
ATOM 1047 C CA . PHE A 1 127 ? 9.886 4.326 -13.165 1.00 94.31 127 PHE A CA 1
ATOM 1048 C C . PHE A 1 127 ? 9.634 4.549 -11.670 1.00 94.31 127 PHE A C 1
ATOM 1050 O O . PHE A 1 127 ? 9.443 3.586 -10.928 1.00 94.31 127 PHE A O 1
ATOM 1057 N N . GLN A 1 128 ? 9.521 5.806 -11.236 1.00 93.88 128 GLN A N 1
ATOM 1058 C CA . GLN A 1 128 ? 9.176 6.144 -9.852 1.00 93.88 128 GLN A CA 1
ATOM 1059 C C . GLN A 1 128 ? 7.795 5.606 -9.460 1.00 93.88 128 GLN A C 1
ATOM 1061 O O . GLN A 1 128 ? 7.614 5.087 -8.355 1.00 93.88 128 GLN A O 1
ATOM 1066 N N . ARG A 1 129 ? 6.821 5.651 -10.380 1.00 94.12 129 ARG A N 1
ATOM 1067 C CA . ARG A 1 129 ? 5.511 5.016 -10.176 1.00 94.12 129 ARG A CA 1
ATOM 1068 C C . ARG A 1 129 ? 5.636 3.503 -9.984 1.00 94.12 129 ARG A C 1
ATOM 1070 O O . ARG A 1 129 ? 5.043 2.987 -9.046 1.00 94.12 129 ARG A O 1
ATOM 1077 N N . LEU A 1 130 ? 6.430 2.807 -10.801 1.00 94.50 130 LEU A N 1
ATOM 1078 C CA . LEU A 1 130 ? 6.641 1.359 -10.670 1.00 94.50 130 LEU A CA 1
ATOM 1079 C C . LEU A 1 130 ? 7.256 0.972 -9.315 1.00 94.50 130 LEU A C 1
ATOM 1081 O O . LEU A 1 130 ? 6.762 0.045 -8.677 1.00 94.50 130 LEU A O 1
ATOM 1085 N N . ILE A 1 131 ? 8.278 1.702 -8.854 1.00 94.38 131 ILE A N 1
ATOM 1086 C CA . ILE A 1 131 ? 8.880 1.505 -7.522 1.00 94.38 131 ILE A CA 1
ATOM 1087 C C . ILE A 1 131 ? 7.828 1.716 -6.433 1.00 94.38 131 ILE A C 1
ATOM 1089 O O . ILE A 1 131 ? 7.632 0.870 -5.563 1.00 94.38 131 ILE A O 1
ATOM 1093 N N . SER A 1 132 ? 7.105 2.835 -6.510 1.00 93.19 132 SER A N 1
ATOM 1094 C CA . SER A 1 132 ? 6.077 3.186 -5.536 1.00 93.19 132 SER A CA 1
ATOM 1095 C C . SER A 1 132 ? 4.935 2.168 -5.467 1.00 93.19 132 SER A C 1
ATOM 1097 O O . SER A 1 132 ? 4.279 2.087 -4.427 1.00 93.19 132 SER A O 1
ATOM 1099 N N . SER A 1 133 ? 4.629 1.478 -6.562 1.00 93.31 133 SER A N 1
ATOM 1100 C CA . SER A 1 133 ? 3.556 0.482 -6.627 1.00 93.31 133 SER A CA 1
ATOM 1101 C C . SER A 1 133 ? 3.985 -0.896 -6.124 1.00 93.31 133 SER A C 1
ATOM 1103 O O . SER A 1 133 ? 3.134 -1.750 -5.896 1.00 93.31 133 SER A O 1
ATOM 1105 N N . CYS A 1 134 ? 5.284 -1.129 -5.923 1.00 93.31 134 CYS A N 1
ATOM 1106 C CA . CYS A 1 134 ? 5.802 -2.409 -5.453 1.00 93.31 134 CYS A CA 1
ATOM 1107 C C . CYS A 1 134 ? 6.934 -2.237 -4.424 1.00 93.31 134 CYS A C 1
ATOM 1109 O O . CYS A 1 134 ? 8.053 -2.652 -4.709 1.00 93.31 134 CYS A O 1
ATOM 1111 N N . PRO A 1 135 ? 6.689 -1.688 -3.218 1.00 88.44 135 PRO A N 1
ATOM 1112 C CA . PRO A 1 135 ? 7.725 -1.518 -2.188 1.00 88.44 135 PRO A CA 1
ATOM 1113 C C . PRO A 1 135 ? 8.506 -2.800 -1.850 1.00 88.44 135 PRO A C 1
ATOM 1115 O O . PRO A 1 135 ? 9.686 -2.751 -1.522 1.00 88.44 135 PRO A O 1
ATOM 1118 N N . GLN A 1 136 ? 7.873 -3.964 -2.002 1.00 89.19 136 GLN A N 1
ATOM 1119 C CA . GLN A 1 136 ? 8.473 -5.290 -1.838 1.00 89.19 136 GLN A CA 1
ATOM 1120 C C . GLN A 1 136 ? 9.292 -5.770 -3.057 1.00 89.19 136 GLN A C 1
ATOM 1122 O O . GLN A 1 136 ? 9.515 -6.968 -3.231 1.00 89.19 136 GLN A O 1
ATOM 1127 N N . HIS A 1 137 ? 9.724 -4.867 -3.945 1.00 91.75 137 HIS A N 1
ATOM 1128 C CA . HIS A 1 137 ? 10.458 -5.227 -5.163 1.00 91.75 137 HIS A CA 1
ATOM 1129 C C . HIS A 1 137 ? 11.839 -5.851 -4.876 1.00 91.75 137 HIS A C 1
ATOM 1131 O O . HIS A 1 137 ? 12.352 -6.575 -5.726 1.00 91.75 137 HIS A O 1
ATOM 1137 N N . GLY A 1 138 ? 12.425 -5.615 -3.694 1.00 92.25 138 GLY A N 1
ATOM 1138 C CA . GLY A 1 138 ? 13.673 -6.256 -3.250 1.00 92.25 138 GLY A CA 1
ATOM 1139 C C . GLY A 1 138 ? 14.948 -5.735 -3.925 1.00 92.25 138 GLY A C 1
ATOM 1140 O O . GLY A 1 138 ? 15.964 -6.418 -3.914 1.00 92.25 138 GLY A O 1
ATOM 1141 N N . TYR A 1 139 ? 14.897 -4.537 -4.513 1.00 94.62 139 TYR A N 1
ATOM 1142 C CA . TYR A 1 139 ? 16.037 -3.898 -5.179 1.00 94.62 139 TYR A CA 1
ATOM 1143 C C . TYR A 1 139 ? 16.635 -2.837 -4.267 1.00 94.62 139 TYR A C 1
ATOM 1145 O O . TYR A 1 139 ? 15.900 -2.080 -3.631 1.00 94.62 139 TYR A O 1
ATOM 1153 N N . THR A 1 140 ? 17.958 -2.751 -4.233 1.00 94.00 140 THR A N 1
ATOM 1154 C CA . THR A 1 140 ? 18.657 -1.669 -3.542 1.00 94.00 140 THR A CA 1
ATOM 1155 C C . THR A 1 140 ? 18.613 -0.386 -4.368 1.00 94.00 140 THR A C 1
ATOM 1157 O O . THR A 1 140 ? 18.386 -0.405 -5.578 1.00 94.00 140 THR A O 1
ATOM 1160 N N . GLU A 1 141 ? 18.912 0.751 -3.742 1.00 91.12 141 GLU A N 1
ATOM 1161 C CA . GLU A 1 141 ? 19.064 2.019 -4.465 1.00 91.12 141 GLU A CA 1
ATOM 1162 C C . GLU A 1 141 ? 20.124 1.927 -5.581 1.00 91.12 141 GLU A C 1
ATOM 1164 O O . GLU A 1 141 ? 19.981 2.539 -6.640 1.00 91.12 141 GLU A O 1
ATOM 1169 N N . ARG A 1 142 ? 21.176 1.121 -5.370 1.00 92.12 142 ARG A N 1
ATOM 1170 C CA . ARG A 1 142 ? 22.221 0.870 -6.369 1.00 92.12 142 ARG A CA 1
ATOM 1171 C C . ARG A 1 142 ? 21.668 0.133 -7.589 1.00 92.12 142 ARG A C 1
ATOM 1173 O O . ARG A 1 142 ? 21.986 0.532 -8.707 1.00 92.12 142 ARG A O 1
ATOM 1180 N N . ASP A 1 143 ? 20.842 -0.888 -7.376 1.00 92.81 143 ASP A N 1
ATOM 1181 C CA . ASP A 1 143 ? 20.201 -1.646 -8.459 1.00 92.81 143 ASP A CA 1
ATOM 1182 C C . ASP A 1 143 ? 19.244 -0.748 -9.250 1.00 92.81 143 ASP A C 1
ATOM 1184 O O . ASP A 1 143 ? 19.296 -0.684 -10.473 1.00 92.81 143 ASP A O 1
ATOM 1188 N N . LEU A 1 144 ? 18.418 0.037 -8.553 1.00 92.38 144 LEU A N 1
ATOM 1189 C CA . LEU A 1 144 ? 17.482 0.962 -9.199 1.00 92.38 144 LEU A CA 1
ATOM 1190 C C . LEU A 1 144 ? 18.211 2.003 -10.064 1.00 92.38 144 LEU A C 1
ATOM 1192 O O . LEU A 1 144 ? 17.782 2.296 -11.180 1.00 92.38 144 LEU A O 1
ATOM 1196 N N . LYS A 1 145 ? 19.341 2.532 -9.577 1.00 88.94 145 LYS A N 1
ATOM 1197 C CA . LYS A 1 145 ? 20.193 3.459 -10.336 1.00 88.94 145 LYS A CA 1
ATOM 1198 C C . LYS A 1 145 ? 20.842 2.800 -11.553 1.00 88.94 145 LYS A C 1
ATOM 1200 O O . LYS A 1 145 ? 21.010 3.474 -12.568 1.00 88.94 145 LYS A O 1
ATOM 1205 N N . SER A 1 146 ? 21.228 1.525 -11.474 1.00 89.31 146 SER A N 1
ATOM 1206 C CA . SER A 1 146 ? 21.861 0.833 -12.603 1.00 89.31 146 SER A CA 1
ATOM 1207 C C . SER A 1 146 ? 20.877 0.572 -13.745 1.00 89.31 146 SER A C 1
ATOM 1209 O O . SER A 1 146 ? 21.264 0.709 -14.902 1.00 89.31 146 SER A O 1
ATOM 1211 N N . PHE A 1 147 ? 19.601 0.306 -13.445 1.00 87.88 147 PHE A N 1
ATOM 1212 C CA . PHE A 1 147 ? 18.577 0.064 -14.468 1.00 87.88 147 PHE A CA 1
ATOM 1213 C C . PHE A 1 147 ? 18.271 1.294 -15.332 1.00 87.88 147 PHE A C 1
ATOM 1215 O O . PHE A 1 147 ? 18.019 1.151 -16.524 1.00 87.88 147 PHE A O 1
ATOM 1222 N N . ILE A 1 148 ? 18.336 2.503 -14.768 1.00 76.56 148 ILE A N 1
ATOM 1223 C CA . ILE A 1 148 ? 18.076 3.741 -15.526 1.00 76.56 148 ILE A CA 1
ATOM 1224 C C . ILE A 1 148 ? 19.314 4.240 -16.268 1.00 76.56 148 ILE A C 1
ATOM 1226 O O . ILE A 1 148 ? 19.189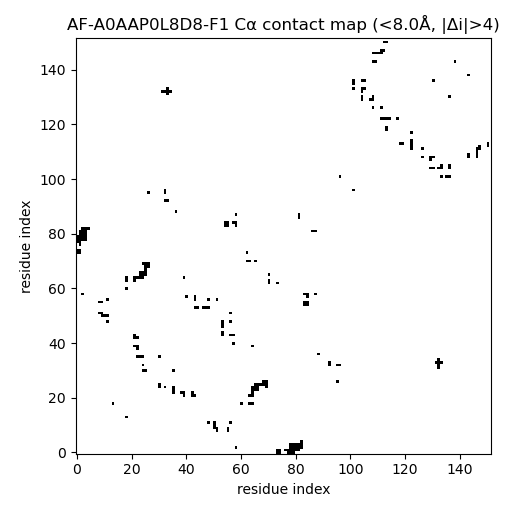 4.787 -17.360 1.00 76.56 148 ILE A O 1
ATOM 1230 N N . ARG A 1 149 ? 20.513 4.038 -15.710 1.00 65.44 149 ARG A N 1
ATOM 1231 C CA . ARG A 1 149 ? 21.778 4.507 -16.304 1.00 65.44 149 ARG A CA 1
ATOM 1232 C C . ARG A 1 149 ? 22.106 3.903 -17.668 1.00 65.44 149 ARG A C 1
ATOM 1234 O O . ARG A 1 149 ? 22.974 4.420 -18.344 1.00 65.44 149 ARG A O 1
ATOM 1241 N N . ILE A 1 150 ? 21.427 2.837 -18.084 1.00 59.31 150 ILE A N 1
ATOM 1242 C CA . ILE A 1 150 ? 21.568 2.294 -19.443 1.00 59.31 150 ILE A CA 1
ATOM 1243 C C . ILE A 1 150 ? 21.001 3.272 -20.500 1.00 59.31 150 ILE A C 1
ATOM 1245 O O . ILE A 1 150 ? 21.329 3.155 -21.677 1.00 59.31 150 ILE A O 1
ATOM 1249 N N . PHE A 1 151 ? 20.185 4.252 -20.092 1.00 55.09 151 PHE A N 1
ATOM 1250 C CA . PHE A 1 151 ? 19.464 5.173 -20.979 1.00 55.09 151 PHE A CA 1
ATOM 1251 C C . PHE A 1 151 ? 19.810 6.662 -20.768 1.00 55.09 151 PHE A C 1
ATOM 1253 O O . PHE A 1 151 ? 19.157 7.513 -21.371 1.00 55.09 151 PHE A O 1
ATOM 1260 N N . LEU A 1 152 ? 20.798 6.968 -19.915 1.00 52.53 152 LEU A N 1
ATOM 1261 C CA . LEU A 1 152 ? 21.354 8.307 -19.656 1.00 52.53 152 LEU A CA 1
ATOM 1262 C C . LEU A 1 152 ? 22.828 8.338 -20.055 1.00 52.53 152 LEU A C 1
ATOM 1264 O O . LEU A 1 152 ? 23.228 9.313 -20.722 1.00 52.53 152 LEU A O 1
#

Sequence (152 aa):
MCIAYSNGFPKFELRSGFTSALPNFYGKDNEDPQKFLKKYQHKVNGMKPKEGTIEQVKLKVFPFALKDQTQNWLFYLPQDSITTLTQMLEAFLDEYMSARKTSSYRKQITLAKIKDDENLNELWDRFQRLISSCPQHGYTERDLKSFIRIFL

Nearest PDB structures (foldseek):
  7t14-assembly2_C-5  TM=4.037E-01  e=3.326E+00  Simian immunodeficiency virus (MM251 ISOLATE)
  7t12-assembly2_I  TM=2.927E-01  e=2.294E+00  HIV-1 O_MVP5180
  7snq-assembly2_K  TM=2.681E-01  e=3.698E+00  Human immunodeficiency virus type 1 BH10

pLDDT: mean 87.94, std 9.6, range [52.12, 96.75]